Protein AF-A0A5C6RPV0-F1 (afdb_monomer)

Structure (mmCIF, N/CA/C/O backbone):
data_AF-A0A5C6RPV0-F1
#
_entry.id   AF-A0A5C6RPV0-F1
#
loop_
_atom_site.group_PDB
_atom_site.id
_atom_site.type_symbol
_atom_site.label_atom_id
_atom_site.label_alt_id
_atom_site.label_comp_id
_atom_site.label_asym_id
_atom_site.label_entity_id
_atom_site.label_seq_id
_atom_site.pdbx_PDB_ins_code
_atom_site.Cartn_x
_atom_site.Cartn_y
_atom_site.Cartn_z
_atom_site.occupancy
_atom_site.B_iso_or_equiv
_atom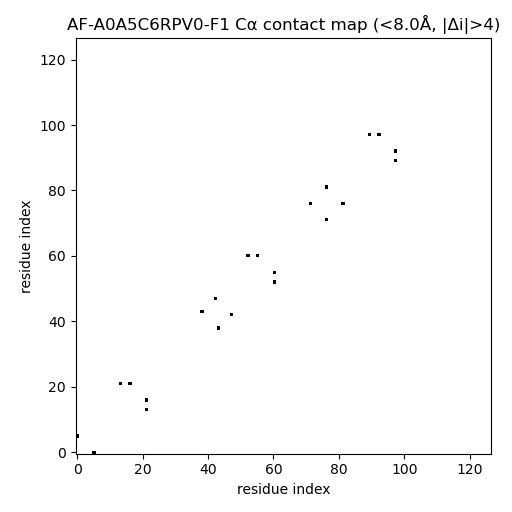_site.auth_seq_id
_atom_site.auth_comp_id
_atom_site.auth_asym_id
_atom_site.auth_atom_id
_atom_site.pdbx_PDB_model_num
ATOM 1 N N . MET A 1 1 ? 23.344 -27.042 -17.282 1.00 69.06 1 MET A N 1
ATOM 2 C CA . MET A 1 1 ? 22.672 -25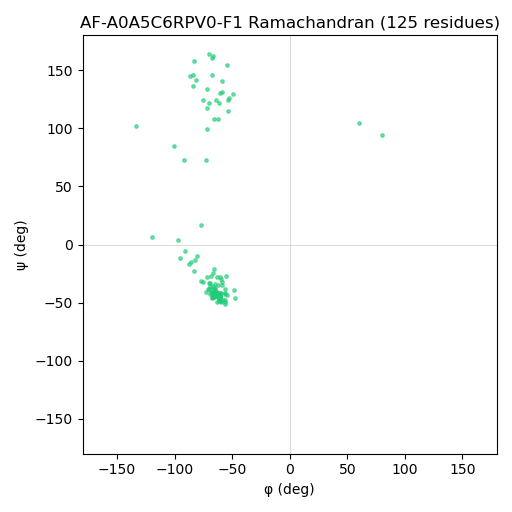.743 -17.468 1.00 69.06 1 MET A CA 1
ATOM 3 C C . MET A 1 1 ? 23.470 -24.619 -16.834 1.00 69.06 1 MET A C 1
ATOM 5 O O . MET A 1 1 ? 23.591 -24.582 -15.605 1.00 69.06 1 MET A O 1
ATOM 9 N N . SER A 1 2 ? 23.992 -23.725 -17.668 1.00 92.50 2 SER A N 1
ATOM 10 C CA . SER A 1 2 ? 24.645 -22.476 -17.273 1.00 92.50 2 SER A CA 1
ATOM 11 C C . SER A 1 2 ? 23.648 -21.501 -16.626 1.00 92.50 2 SER A C 1
ATOM 13 O O . SER A 1 2 ? 22.432 -21.649 -16.761 1.00 92.50 2 SER A O 1
ATOM 15 N N . ARG A 1 3 ? 24.147 -20.488 -15.904 1.00 91.00 3 ARG A N 1
ATOM 16 C CA . ARG A 1 3 ? 23.301 -19.429 -15.313 1.00 91.00 3 ARG A CA 1
ATOM 17 C C . ARG A 1 3 ? 22.448 -18.726 -16.375 1.00 91.00 3 ARG A C 1
ATOM 19 O O . ARG A 1 3 ? 21.295 -18.400 -16.121 1.00 91.00 3 ARG A O 1
ATOM 26 N N . LEU A 1 4 ? 23.030 -18.518 -17.553 1.00 80.88 4 LEU A N 1
ATOM 27 C CA . LEU A 1 4 ? 22.415 -17.795 -18.661 1.00 80.88 4 LEU A CA 1
ATOM 28 C C . LEU A 1 4 ? 21.308 -18.635 -19.319 1.00 80.88 4 LEU A C 1
ATOM 30 O O . LEU A 1 4 ? 20.213 -18.131 -19.532 1.00 80.88 4 LEU A O 1
ATOM 34 N N . GLU A 1 5 ? 21.536 -19.941 -19.494 1.00 83.31 5 GLU A N 1
ATOM 35 C CA . GLU A 1 5 ? 20.508 -20.891 -19.957 1.00 83.31 5 GLU A CA 1
ATOM 36 C C . GLU A 1 5 ? 19.304 -20.947 -19.008 1.00 83.31 5 GLU A C 1
ATOM 38 O O . GLU A 1 5 ? 18.162 -20.931 -19.454 1.00 83.31 5 GLU A O 1
ATOM 43 N N . ARG A 1 6 ? 19.533 -20.949 -17.688 1.00 83.50 6 ARG A N 1
ATOM 44 C CA . ARG A 1 6 ? 18.431 -20.921 -16.709 1.00 83.50 6 ARG A CA 1
ATOM 45 C C . ARG A 1 6 ? 17.630 -19.621 -16.775 1.00 83.50 6 ARG A C 1
ATOM 47 O O . ARG A 1 6 ? 16.417 -19.659 -16.609 1.00 83.50 6 ARG A O 1
ATOM 54 N N . SER A 1 7 ? 18.300 -18.493 -17.013 1.00 81.12 7 SER A N 1
ATOM 55 C CA . SER A 1 7 ? 17.641 -17.192 -17.152 1.00 81.12 7 SER A CA 1
ATOM 56 C C . SER A 1 7 ? 16.753 -17.134 -18.393 1.00 81.12 7 SER A C 1
ATOM 58 O O . SER A 1 7 ? 15.643 -16.623 -18.307 1.00 81.12 7 SER A O 1
ATOM 60 N N . HIS A 1 8 ? 17.217 -17.660 -19.530 1.00 84.06 8 HIS A N 1
ATOM 61 C CA . HIS A 1 8 ? 16.407 -17.719 -20.749 1.00 84.06 8 HIS A CA 1
ATOM 62 C C . HIS A 1 8 ? 15.201 -18.640 -20.580 1.00 84.06 8 HIS A C 1
ATOM 64 O O . HIS A 1 8 ? 14.086 -18.219 -20.854 1.00 84.06 8 HIS A O 1
ATOM 70 N N . ASN A 1 9 ? 15.393 -19.826 -19.998 1.00 92.12 9 ASN A N 1
ATOM 71 C CA . ASN A 1 9 ? 14.281 -20.740 -19.735 1.00 92.12 9 ASN A CA 1
ATOM 72 C C . ASN A 1 9 ? 13.209 -20.113 -18.828 1.00 92.12 9 ASN A C 1
ATOM 74 O O . ASN A 1 9 ? 12.023 -20.385 -18.996 1.00 92.12 9 ASN A O 1
ATOM 78 N N . LEU A 1 10 ? 13.613 -19.279 -17.864 1.00 90.50 10 LEU A N 1
ATOM 79 C CA . LEU A 1 10 ? 12.674 -18.557 -17.009 1.00 90.50 10 LEU A CA 1
ATOM 80 C C . LEU A 1 10 ? 11.907 -17.478 -17.788 1.00 90.50 10 LEU A C 1
ATOM 82 O O . LEU A 1 10 ? 10.698 -17.364 -17.612 1.00 90.50 10 LEU A O 1
ATOM 86 N N . LEU A 1 11 ? 12.583 -16.720 -18.657 1.00 88.19 11 LEU A N 1
ATOM 87 C CA . LEU A 1 11 ? 11.929 -15.737 -19.529 1.00 88.19 11 LEU A CA 1
ATOM 88 C C . LEU A 1 11 ? 10.916 -16.403 -20.465 1.00 88.19 11 LEU A C 1
ATOM 90 O O . LEU A 1 11 ? 9.789 -15.923 -20.573 1.00 88.19 11 LEU A O 1
ATOM 94 N N . ASP A 1 12 ? 11.287 -17.529 -21.072 1.00 95.00 12 ASP A N 1
ATOM 95 C CA . ASP A 1 12 ? 10.410 -18.289 -21.964 1.00 95.00 12 ASP A CA 1
ATOM 96 C C . ASP A 1 12 ? 9.183 -18.827 -21.215 1.00 95.00 12 ASP A C 1
ATOM 98 O O . ASP A 1 12 ? 8.059 -18.743 -21.710 1.00 95.00 12 ASP A O 1
ATOM 102 N N . ALA A 1 13 ? 9.373 -19.323 -19.988 1.00 93.12 13 ALA A N 1
ATOM 103 C CA . ALA A 1 13 ? 8.277 -19.794 -19.145 1.00 93.12 13 ALA A CA 1
ATOM 104 C C . ALA A 1 13 ? 7.320 -18.662 -18.738 1.00 93.12 13 ALA A C 1
ATOM 106 O O . ALA A 1 13 ? 6.108 -18.854 -18.761 1.00 93.12 13 ALA A O 1
ATOM 107 N N . ILE A 1 14 ? 7.845 -17.479 -18.401 1.00 91.06 14 ILE A N 1
ATOM 108 C CA . ILE A 1 14 ? 7.034 -16.296 -18.071 1.00 91.06 14 ILE A CA 1
ATOM 109 C C . ILE A 1 14 ? 6.238 -15.833 -19.295 1.00 91.06 14 ILE A C 1
ATOM 111 O O . ILE A 1 14 ? 5.049 -15.553 -19.177 1.00 91.06 14 ILE A O 1
ATOM 115 N N . ALA A 1 15 ? 6.873 -15.780 -20.469 1.00 91.44 15 ALA A N 1
ATOM 116 C CA . ALA A 1 15 ? 6.234 -15.349 -21.711 1.00 91.44 15 ALA A CA 1
ATOM 117 C C . ALA A 1 15 ? 5.140 -16.316 -22.201 1.00 91.44 15 ALA A C 1
ATOM 119 O O . ALA A 1 15 ? 4.238 -15.900 -22.925 1.00 91.44 15 ALA A O 1
ATOM 120 N N . ALA A 1 16 ? 5.215 -17.593 -21.816 1.00 95.69 16 ALA A N 1
ATOM 121 C CA . ALA A 1 16 ? 4.218 -18.608 -22.149 1.00 95.69 16 ALA A CA 1
ATOM 122 C C . ALA A 1 16 ? 2.984 -18.603 -21.224 1.00 95.69 16 ALA A C 1
ATOM 124 O O . ALA A 1 16 ? 1.986 -19.254 -21.538 1.00 95.69 16 ALA A O 1
ATOM 125 N N . CYS A 1 17 ? 3.042 -17.902 -20.089 1.00 93.19 17 CYS A N 1
ATOM 126 C CA . CYS A 1 17 ? 1.928 -17.780 -19.153 1.00 93.19 17 CYS A CA 1
ATOM 127 C C . CYS A 1 17 ? 0.945 -16.676 -19.570 1.00 93.19 17 CYS A C 1
ATOM 129 O O . CYS A 1 17 ? 1.311 -15.717 -20.251 1.00 93.19 17 CYS A O 1
ATOM 131 N N . ASP A 1 18 ? -0.300 -16.766 -19.087 1.00 96.56 18 ASP A N 1
ATOM 132 C CA . ASP A 1 18 ? -1.170 -15.590 -19.055 1.00 96.56 18 ASP A CA 1
ATOM 133 C C . ASP A 1 18 ? -0.508 -14.486 -18.218 1.00 96.56 18 ASP A C 1
ATOM 135 O O . ASP A 1 18 ? 0.108 -14.756 -17.183 1.00 96.56 18 ASP A O 1
ATOM 139 N N . TRP A 1 19 ? -0.640 -13.237 -18.667 1.00 80.81 19 TRP A N 1
ATOM 140 C CA . TRP A 1 19 ? 0.009 -12.095 -18.028 1.00 80.81 19 TRP A CA 1
ATOM 141 C C . TRP A 1 19 ? -0.355 -11.958 -16.542 1.00 80.81 19 TRP A C 1
ATOM 143 O O . TRP A 1 19 ? 0.527 -11.686 -15.725 1.00 80.81 19 TRP A O 1
ATOM 153 N N . TYR A 1 20 ? -1.624 -12.158 -16.170 1.00 80.81 20 TYR A N 1
ATOM 154 C CA . TYR A 1 20 ? -2.055 -12.017 -14.778 1.00 80.81 20 TYR A CA 1
ATOM 155 C C . TYR A 1 20 ? -1.503 -13.133 -13.891 1.00 80.81 20 TYR A C 1
ATOM 157 O O . TYR A 1 20 ? -1.102 -12.873 -12.753 1.00 80.81 20 TYR A O 1
ATOM 165 N N . ASP A 1 21 ? -1.442 -14.357 -14.413 1.00 86.56 21 ASP A N 1
ATOM 166 C CA . ASP A 1 21 ? -0.872 -15.499 -13.697 1.00 86.56 21 ASP A CA 1
ATOM 167 C C . ASP A 1 21 ? 0.645 -15.343 -13.530 1.00 86.56 21 ASP A C 1
ATOM 169 O O . ASP A 1 21 ? 1.184 -15.576 -12.443 1.00 86.56 21 ASP A O 1
ATOM 173 N N . ALA A 1 22 ? 1.328 -14.870 -14.576 1.00 87.19 22 ALA A N 1
ATOM 174 C CA . ALA A 1 22 ? 2.752 -14.567 -14.546 1.00 87.19 22 ALA A CA 1
ATOM 175 C C . ALA A 1 22 ? 3.074 -13.471 -13.518 1.00 87.19 22 ALA A C 1
ATOM 177 O O . ALA A 1 22 ? 3.968 -13.653 -12.690 1.00 87.19 22 ALA A O 1
ATOM 178 N N . GLU A 1 23 ? 2.326 -12.360 -13.533 1.00 83.75 23 GLU A N 1
ATOM 179 C CA . GLU A 1 23 ? 2.467 -11.256 -12.574 1.00 83.75 23 GLU A CA 1
ATOM 180 C C . GLU A 1 23 ? 2.316 -11.771 -11.136 1.00 83.75 23 GLU A C 1
ATOM 182 O O . GLU A 1 23 ? 3.194 -11.551 -10.301 1.00 83.75 23 GLU A O 1
ATOM 187 N N . MET A 1 24 ? 1.248 -12.523 -10.854 1.00 81.88 24 MET A N 1
ATOM 188 C CA . MET A 1 24 ? 0.965 -13.042 -9.515 1.00 81.88 24 MET A CA 1
ATOM 189 C C . MET A 1 24 ? 2.067 -13.978 -8.999 1.00 81.88 24 MET A C 1
ATOM 191 O O . MET A 1 24 ? 2.513 -13.834 -7.857 1.00 81.88 24 MET A O 1
ATOM 195 N N . VAL A 1 25 ? 2.510 -14.933 -9.822 1.00 83.25 25 VAL A N 1
ATOM 196 C CA . VAL A 1 25 ? 3.544 -15.906 -9.437 1.00 83.25 25 VAL A CA 1
ATOM 197 C C . VAL A 1 25 ? 4.892 -15.218 -9.234 1.00 83.25 25 VAL A C 1
ATOM 199 O O . VAL A 1 25 ? 5.556 -15.472 -8.229 1.00 83.25 25 VAL A O 1
ATOM 202 N N . MET A 1 26 ? 5.287 -14.313 -10.135 1.00 85.69 26 MET A N 1
ATOM 203 C CA . MET A 1 26 ? 6.544 -13.570 -10.002 1.00 85.69 26 MET A CA 1
ATOM 204 C C . MET A 1 26 ? 6.556 -12.688 -8.756 1.00 85.69 26 MET A C 1
ATOM 206 O O . MET A 1 26 ? 7.555 -12.678 -8.039 1.00 85.69 26 MET A O 1
ATOM 210 N N . SER A 1 27 ? 5.455 -11.990 -8.460 1.00 78.25 27 SER A N 1
ATOM 211 C CA . SER A 1 27 ? 5.339 -11.204 -7.231 1.00 78.25 27 SER A CA 1
ATOM 212 C C . SER A 1 27 ? 5.496 -12.082 -5.993 1.00 78.25 27 SER A C 1
ATOM 214 O O . SER A 1 27 ? 6.315 -11.764 -5.143 1.00 78.25 27 SER A O 1
ATOM 216 N N . ALA A 1 28 ? 4.800 -13.219 -5.907 1.00 75.00 28 ALA A N 1
ATOM 217 C CA . ALA A 1 28 ? 4.921 -14.119 -4.758 1.00 75.00 28 ALA A CA 1
ATOM 218 C C . ALA A 1 28 ? 6.354 -14.656 -4.566 1.00 75.00 28 ALA A C 1
ATOM 220 O O . ALA A 1 28 ? 6.848 -14.706 -3.442 1.00 75.00 28 ALA A O 1
ATOM 221 N N . VAL A 1 29 ? 7.033 -15.020 -5.660 1.00 80.12 29 VAL A N 1
ATOM 222 C CA . VAL A 1 29 ? 8.426 -15.499 -5.625 1.00 80.12 29 VAL A CA 1
ATOM 223 C C . VAL A 1 29 ? 9.390 -14.395 -5.190 1.00 80.12 29 VAL A C 1
ATOM 225 O O . VAL A 1 29 ? 10.307 -14.658 -4.415 1.00 80.12 29 VAL A O 1
ATOM 228 N N . LEU A 1 30 ? 9.201 -13.165 -5.674 1.00 76.25 30 LEU A N 1
ATOM 229 C CA . LEU A 1 30 ? 10.057 -12.030 -5.323 1.00 76.25 30 LEU A CA 1
ATOM 230 C C . LEU A 1 30 ? 9.844 -11.564 -3.882 1.00 76.25 30 LEU A C 1
ATOM 232 O O . LEU A 1 30 ? 10.823 -11.226 -3.227 1.00 76.25 30 LEU A O 1
ATOM 236 N N . GLU A 1 31 ? 8.605 -11.571 -3.390 1.00 71.25 31 GLU A N 1
ATOM 237 C CA . GLU A 1 31 ? 8.283 -11.290 -1.985 1.00 71.25 31 GLU A CA 1
ATOM 238 C C . GLU A 1 31 ? 8.983 -12.288 -1.053 1.00 71.25 31 GLU A C 1
ATOM 240 O O . GLU A 1 31 ? 9.693 -11.885 -0.134 1.00 71.25 31 GLU A O 1
ATOM 245 N N . GLU A 1 32 ? 8.871 -13.590 -1.335 1.00 72.12 32 GLU A N 1
ATOM 246 C CA . GLU A 1 32 ? 9.533 -14.634 -0.542 1.00 72.12 32 GLU A CA 1
ATOM 247 C C . GLU A 1 32 ? 11.064 -14.518 -0.613 1.00 72.12 32 GLU A C 1
ATOM 249 O O . GLU A 1 32 ? 11.747 -14.588 0.404 1.00 72.12 32 GLU A O 1
ATOM 254 N N . ALA A 1 33 ? 11.623 -14.264 -1.802 1.00 66.50 33 ALA A N 1
ATOM 255 C CA . ALA A 1 33 ? 13.066 -14.088 -1.979 1.00 66.50 33 ALA A CA 1
ATOM 256 C C . ALA A 1 33 ? 13.619 -12.835 -1.274 1.00 66.50 33 ALA A C 1
ATOM 258 O O . ALA A 1 33 ? 14.824 -12.751 -1.026 1.00 66.50 33 ALA A O 1
ATOM 259 N N . ARG A 1 34 ? 12.758 -11.857 -0.976 1.00 63.44 34 ARG A N 1
ATOM 260 C CA . ARG A 1 34 ? 13.108 -10.611 -0.284 1.00 63.44 34 ARG A CA 1
ATOM 261 C C . ARG A 1 34 ? 12.859 -10.658 1.219 1.00 63.44 34 ARG A C 1
ATOM 263 O O . ARG A 1 34 ? 13.366 -9.779 1.905 1.00 63.44 34 ARG A O 1
ATOM 270 N N . ALA A 1 35 ? 12.154 -11.669 1.729 1.00 63.56 35 ALA A N 1
ATOM 271 C CA . ALA A 1 35 ? 11.784 -11.772 3.141 1.00 63.56 35 ALA A CA 1
ATOM 272 C C . ALA A 1 35 ? 12.985 -11.708 4.111 1.00 63.56 35 ALA A C 1
ATOM 274 O O . ALA A 1 35 ? 12.826 -11.222 5.227 1.00 63.56 35 ALA A O 1
ATOM 275 N N . ASP A 1 36 ? 14.179 -12.117 3.661 1.00 55.09 36 ASP A N 1
ATOM 276 C CA . ASP A 1 36 ? 15.433 -12.085 4.433 1.00 55.09 36 ASP A CA 1
ATOM 277 C C . ASP A 1 36 ? 16.538 -11.215 3.788 1.00 55.09 36 ASP A C 1
ATOM 279 O O . ASP A 1 36 ? 17.687 -11.213 4.239 1.00 55.09 36 ASP A O 1
ATOM 283 N N . ALA A 1 37 ? 16.233 -10.489 2.705 1.00 54.28 37 ALA A N 1
ATOM 284 C CA . ALA A 1 37 ? 17.208 -9.636 2.028 1.00 54.28 37 ALA A CA 1
ATOM 285 C C . ALA A 1 37 ? 17.286 -8.260 2.718 1.00 54.28 37 ALA A C 1
ATOM 287 O O . ALA A 1 37 ? 16.244 -7.677 3.019 1.00 54.28 37 ALA A O 1
ATOM 288 N N . PRO A 1 38 ? 18.484 -7.686 2.944 1.00 53.53 38 PRO A N 1
ATOM 289 C CA . PRO A 1 38 ? 18.578 -6.298 3.382 1.00 53.53 38 PRO A CA 1
ATOM 290 C C . PRO A 1 38 ? 17.910 -5.394 2.338 1.00 53.53 38 PRO A C 1
ATOM 292 O O . PRO A 1 38 ? 18.174 -5.538 1.140 1.00 53.53 38 PRO A O 1
ATOM 295 N N . LEU A 1 39 ? 17.037 -4.487 2.794 1.00 51.56 39 LEU A N 1
ATOM 296 C CA . LEU A 1 39 ? 16.341 -3.532 1.930 1.00 51.56 39 LEU A CA 1
ATOM 297 C C . LEU A 1 39 ? 17.340 -2.816 1.006 1.00 51.56 39 LEU A C 1
ATOM 299 O O . LEU A 1 39 ? 18.374 -2.306 1.444 1.00 51.56 39 LEU A O 1
ATOM 303 N N . VAL A 1 40 ? 17.036 -2.809 -0.293 1.00 51.56 40 VAL A N 1
ATOM 304 C CA . VAL A 1 40 ? 17.844 -2.129 -1.312 1.00 51.56 40 VAL A CA 1
ATOM 305 C C . VAL A 1 40 ? 17.650 -0.613 -1.134 1.00 51.56 40 VAL A C 1
ATOM 307 O O . VAL A 1 40 ? 16.510 -0.178 -1.027 1.00 51.56 40 VAL A O 1
ATOM 310 N N . PRO A 1 41 ? 18.712 0.216 -1.137 1.00 47.66 41 PRO 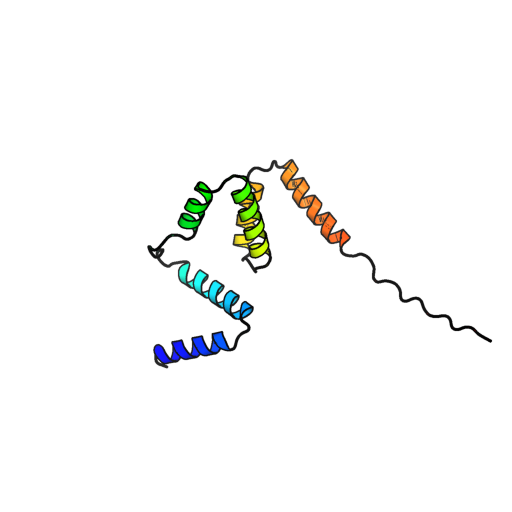A N 1
ATOM 311 C CA . PRO A 1 41 ? 18.664 1.616 -0.690 1.00 47.66 41 PRO A CA 1
ATOM 312 C C . PRO A 1 41 ? 18.026 2.604 -1.687 1.00 47.66 41 PRO A C 1
ATOM 314 O O . PRO A 1 41 ? 18.220 3.812 -1.570 1.00 47.66 41 PRO A O 1
ATOM 317 N N . PHE A 1 42 ? 17.274 2.115 -2.673 1.00 48.41 42 PHE A N 1
ATOM 318 C CA . PHE A 1 42 ? 16.453 2.955 -3.542 1.00 48.41 42 PHE A CA 1
ATOM 319 C C . PHE A 1 42 ? 15.011 2.886 -3.059 1.00 48.41 42 PHE A C 1
ATOM 321 O O . PHE A 1 42 ? 14.260 2.070 -3.578 1.00 48.41 42 PHE A O 1
ATOM 328 N N . GLY A 1 43 ? 14.700 3.730 -2.069 1.00 54.28 43 GLY A N 1
ATOM 329 C CA . GLY A 1 43 ? 13.352 4.053 -1.600 1.00 54.28 43 GLY A CA 1
ATOM 330 C C . GLY A 1 43 ? 12.582 2.844 -1.090 1.00 54.28 43 GLY A C 1
ATOM 331 O O . GLY A 1 43 ? 12.095 2.035 -1.877 1.00 54.28 43 GLY A O 1
ATOM 332 N N . ASP A 1 44 ? 12.448 2.726 0.230 1.00 72.75 44 ASP A N 1
ATOM 333 C CA . ASP A 1 44 ? 11.407 1.861 0.773 1.00 72.75 44 ASP A CA 1
ATOM 334 C C . ASP A 1 44 ? 10.080 2.298 0.124 1.00 72.75 44 ASP A C 1
ATOM 336 O O . ASP A 1 44 ? 9.772 3.492 0.092 1.00 72.75 44 ASP A O 1
ATOM 340 N N . ILE A 1 45 ? 9.336 1.377 -0.495 1.00 74.12 45 ILE A N 1
ATOM 341 C CA . ILE A 1 45 ? 8.103 1.731 -1.230 1.00 74.12 45 ILE A CA 1
ATOM 342 C C . ILE A 1 45 ? 7.111 2.388 -0.262 1.00 74.12 45 ILE A C 1
ATOM 344 O O . ILE A 1 45 ? 6.315 3.251 -0.639 1.00 74.12 45 ILE A O 1
ATOM 348 N N . GLU A 1 46 ? 7.206 1.995 0.998 1.00 79.44 46 GLU A N 1
ATOM 349 C CA . GLU A 1 46 ? 6.552 2.556 2.155 1.00 79.44 46 GLU A CA 1
ATOM 350 C C . GLU A 1 46 ? 6.980 4.007 2.431 1.00 79.44 46 GLU A C 1
ATOM 352 O O . GLU A 1 46 ? 6.104 4.839 2.660 1.00 79.44 46 GLU A O 1
ATOM 357 N N . ASP A 1 47 ? 8.272 4.342 2.342 1.00 78.81 47 ASP A N 1
ATOM 358 C CA . ASP A 1 47 ? 8.777 5.714 2.526 1.00 78.81 47 ASP A CA 1
ATOM 359 C C . ASP A 1 47 ? 8.306 6.642 1.397 1.00 78.81 47 ASP A C 1
ATOM 361 O O . ASP A 1 47 ? 7.874 7.771 1.648 1.00 78.81 47 ASP A O 1
ATOM 365 N N . ASP A 1 48 ? 8.330 6.163 0.150 1.00 81.38 48 ASP A N 1
ATOM 366 C CA . ASP A 1 48 ? 7.794 6.911 -0.991 1.00 81.38 48 ASP A CA 1
ATOM 367 C C . ASP A 1 48 ? 6.279 7.119 -0.837 1.00 81.38 48 ASP A C 1
ATOM 369 O O . ASP A 1 48 ? 5.763 8.216 -1.070 1.00 81.38 48 ASP A O 1
ATOM 373 N N . ALA A 1 49 ? 5.547 6.083 -0.416 1.00 85.94 49 ALA A N 1
ATOM 374 C CA . ALA A 1 49 ? 4.112 6.179 -0.170 1.00 85.94 49 ALA A CA 1
ATOM 375 C C . ALA A 1 49 ? 3.786 7.173 0.955 1.00 85.94 49 ALA A C 1
ATOM 377 O O . ALA A 1 49 ? 2.852 7.964 0.802 1.00 85.94 49 ALA A O 1
ATOM 378 N N . GLU A 1 50 ? 4.562 7.171 2.040 1.00 86.06 50 GLU A N 1
ATOM 379 C CA . GLU A 1 50 ? 4.422 8.112 3.154 1.00 86.06 50 GLU A CA 1
ATOM 380 C C . GLU A 1 50 ? 4.706 9.551 2.702 1.00 86.06 50 GLU A C 1
ATOM 382 O O . GLU A 1 50 ? 3.931 10.461 3.002 1.00 86.06 50 GLU A O 1
ATOM 387 N N . PHE A 1 51 ? 5.756 9.763 1.902 1.00 84.75 51 PHE A N 1
ATOM 388 C CA . PHE A 1 51 ? 6.077 11.075 1.338 1.00 84.75 51 PHE A CA 1
ATOM 389 C C . PHE A 1 51 ? 4.917 11.642 0.506 1.00 84.75 51 PHE A C 1
ATOM 391 O O . PHE A 1 51 ? 4.510 12.794 0.690 1.00 84.75 51 PHE A O 1
ATOM 398 N N . TRP A 1 52 ? 4.339 10.832 -0.386 1.00 87.88 52 TRP A N 1
ATOM 399 C CA . TRP A 1 52 ? 3.194 11.261 -1.193 1.00 87.88 52 TRP A CA 1
ATOM 400 C C . TRP A 1 52 ? 1.919 11.433 -0.363 1.00 87.88 52 TRP A C 1
ATOM 402 O O . TRP A 1 52 ? 1.128 12.333 -0.651 1.00 87.88 52 TRP A O 1
ATOM 412 N N . ALA A 1 53 ? 1.722 10.622 0.678 1.00 90.94 53 ALA A N 1
ATOM 413 C CA . ALA A 1 53 ? 0.600 10.762 1.599 1.00 90.94 53 ALA A CA 1
ATOM 414 C C . ALA A 1 53 ? 0.677 12.071 2.401 1.00 90.94 53 ALA A C 1
ATOM 416 O O . ALA A 1 53 ? -0.326 12.773 2.519 1.00 90.94 53 ALA A O 1
ATOM 417 N N . ALA A 1 54 ? 1.865 12.448 2.880 1.00 89.50 54 ALA A N 1
ATOM 418 C CA . ALA A 1 54 ? 2.086 13.691 3.618 1.00 89.50 54 ALA A CA 1
ATOM 419 C C . ALA A 1 54 ? 1.804 14.950 2.777 1.00 89.50 54 ALA A C 1
ATOM 421 O O . ALA A 1 54 ? 1.437 15.995 3.314 1.00 89.50 54 ALA A O 1
ATOM 422 N N . MET A 1 55 ? 1.967 14.852 1.456 1.00 89.88 55 MET A N 1
ATOM 423 C CA . MET A 1 55 ? 1.690 15.931 0.503 1.00 89.88 55 MET A CA 1
ATOM 424 C C . MET A 1 55 ? 0.222 15.985 0.049 1.00 89.88 55 MET A C 1
ATOM 426 O O . MET A 1 55 ? -0.191 16.975 -0.557 1.00 89.88 55 MET A O 1
ATOM 430 N N . ALA A 1 56 ? -0.558 14.932 0.295 1.00 88.06 56 ALA A N 1
ATOM 431 C CA . ALA A 1 56 ? -1.922 14.806 -0.196 1.00 88.06 56 ALA A CA 1
ATOM 432 C C . ALA A 1 56 ? -2.935 15.519 0.712 1.00 88.06 56 ALA A C 1
ATOM 434 O O . ALA A 1 56 ? -2.830 15.542 1.940 1.00 88.06 56 ALA A O 1
ATOM 435 N N . THR A 1 57 ? -3.982 16.070 0.103 1.00 86.69 57 THR A N 1
ATOM 436 C CA . THR A 1 57 ? -5.144 16.576 0.839 1.00 86.69 57 THR A CA 1
ATOM 437 C C . THR A 1 57 ? -5.961 15.430 1.442 1.00 86.69 57 THR A C 1
ATOM 439 O O . THR A 1 57 ? -5.872 14.276 1.020 1.00 86.69 57 THR A O 1
ATOM 442 N N . TYR A 1 58 ? -6.836 15.745 2.403 1.00 85.19 58 TYR A N 1
ATOM 443 C CA . TYR A 1 58 ? -7.731 14.755 3.014 1.00 85.19 58 TYR A CA 1
ATOM 444 C C . TYR A 1 58 ? -8.575 13.980 1.981 1.00 85.19 58 TYR A C 1
ATOM 446 O O . TYR A 1 58 ? -8.698 12.756 2.064 1.00 85.19 58 TYR A O 1
ATOM 454 N N . GLU A 1 59 ? -9.137 14.669 0.981 1.00 85.44 59 GLU A N 1
ATOM 455 C CA . GLU A 1 59 ? -9.952 14.017 -0.053 1.00 85.44 59 GLU A CA 1
ATOM 456 C C . GLU A 1 59 ? -9.115 13.127 -0.979 1.00 85.44 59 GLU A C 1
ATOM 458 O O . GLU A 1 59 ? -9.572 12.049 -1.367 1.00 85.44 59 GLU A O 1
ATOM 463 N N . GLU A 1 60 ? -7.880 13.529 -1.293 1.00 80.69 60 GLU A N 1
ATOM 464 C CA . GLU A 1 60 ? -6.942 12.712 -2.069 1.00 80.69 60 GLU A CA 1
ATOM 465 C C . GLU A 1 60 ? -6.530 11.460 -1.296 1.00 80.69 60 GLU A C 1
ATOM 467 O O . GLU A 1 60 ? -6.622 10.363 -1.844 1.00 80.69 60 GLU A O 1
ATOM 472 N N . LEU A 1 61 ? -6.194 11.583 -0.007 1.00 88.44 61 LEU A N 1
ATOM 473 C CA . LEU A 1 61 ? -5.898 10.438 0.861 1.00 88.44 61 LEU A CA 1
ATOM 474 C C . LEU A 1 61 ? -7.062 9.444 0.895 1.00 88.44 61 LEU A C 1
ATOM 476 O O . LEU A 1 61 ? -6.868 8.244 0.679 1.00 88.44 61 LEU A O 1
ATOM 480 N N . ARG A 1 62 ? -8.293 9.936 1.085 1.00 87.38 62 ARG A N 1
ATOM 481 C CA . ARG A 1 62 ? -9.500 9.098 1.075 1.00 87.38 62 ARG A CA 1
ATOM 482 C C . ARG A 1 62 ? -9.700 8.403 -0.275 1.00 87.38 62 ARG A C 1
ATOM 484 O O . ARG A 1 62 ? -10.018 7.209 -0.317 1.00 87.38 62 ARG A O 1
ATOM 491 N N . ALA A 1 63 ? -9.514 9.122 -1.381 1.00 88.19 63 ALA A N 1
ATOM 492 C CA . ALA A 1 63 ? -9.663 8.582 -2.729 1.00 88.19 63 ALA A CA 1
ATOM 493 C C . ALA A 1 63 ? -8.590 7.530 -3.059 1.00 88.19 63 ALA A C 1
ATOM 495 O O . ALA A 1 63 ? -8.927 6.452 -3.563 1.00 88.19 63 ALA A O 1
ATOM 496 N N . TYR A 1 64 ? -7.324 7.805 -2.734 1.00 90.31 64 TYR A N 1
ATOM 497 C CA . TYR A 1 64 ? -6.201 6.883 -2.911 1.00 90.31 64 TYR A CA 1
ATOM 498 C C . TYR A 1 64 ? -6.405 5.616 -2.096 1.00 90.31 64 TYR A C 1
ATOM 500 O O . TYR A 1 64 ? -6.32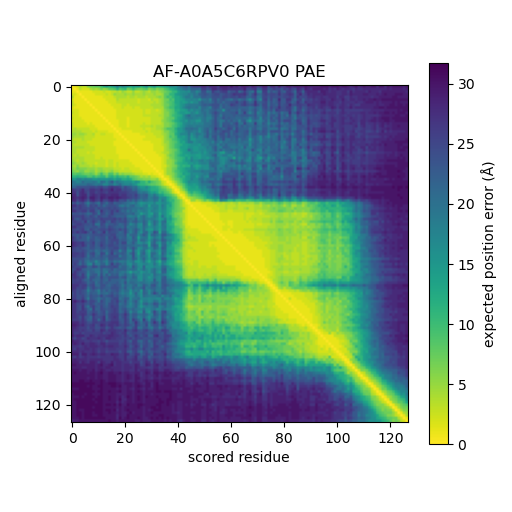9 4.517 -2.649 1.00 90.31 64 TYR A O 1
ATOM 508 N N . PHE A 1 65 ? -6.783 5.755 -0.827 1.00 87.06 65 PHE A N 1
ATOM 509 C CA . PHE A 1 65 ? -7.061 4.623 0.044 1.00 87.06 65 PHE A CA 1
ATOM 510 C C . PHE A 1 65 ? -8.139 3.697 -0.546 1.00 87.06 65 PHE A C 1
ATOM 512 O O . PHE A 1 65 ? -7.931 2.487 -0.677 1.00 87.06 65 PHE A O 1
ATOM 519 N N . LEU A 1 66 ? -9.275 4.252 -0.988 1.00 86.25 66 LEU A N 1
ATOM 520 C CA . LEU A 1 66 ? -10.360 3.471 -1.595 1.00 86.25 66 LEU A CA 1
ATOM 521 C C . LEU A 1 66 ? -9.952 2.819 -2.924 1.00 86.25 66 LEU A C 1
ATOM 523 O O . LEU A 1 66 ? -10.332 1.674 -3.193 1.00 86.25 66 LEU A O 1
ATOM 527 N N . ALA A 1 67 ? -9.209 3.529 -3.774 1.00 86.06 67 ALA A N 1
ATOM 528 C CA . ALA A 1 67 ? -8.764 3.015 -5.066 1.00 86.06 67 ALA A CA 1
ATOM 529 C C . ALA A 1 67 ? -7.742 1.877 -4.906 1.00 86.06 67 ALA A C 1
ATOM 531 O O . ALA A 1 67 ? -7.893 0.821 -5.533 1.00 86.06 67 ALA A O 1
ATOM 532 N N . CYS A 1 68 ? -6.745 2.064 -4.037 1.00 84.38 68 CYS A N 1
ATOM 533 C CA . CYS A 1 68 ? -5.740 1.059 -3.703 1.00 84.38 68 CYS A CA 1
ATOM 534 C C . CYS A 1 68 ? -6.388 -0.153 -3.035 1.00 84.38 68 CYS A C 1
ATOM 536 O O . CYS A 1 68 ? -6.214 -1.270 -3.519 1.00 84.38 68 CYS A O 1
ATOM 538 N N . GLY A 1 69 ? -7.236 0.058 -2.022 1.00 80.50 69 GLY A N 1
ATOM 539 C CA . GLY A 1 69 ? -7.966 -1.007 -1.333 1.00 80.50 69 GLY A CA 1
ATOM 540 C C . GLY A 1 69 ? -8.821 -1.863 -2.274 1.00 80.50 69 GLY A C 1
ATOM 541 O O . GLY A 1 69 ? -8.784 -3.088 -2.193 1.00 80.50 69 GLY A O 1
ATOM 542 N N . LYS A 1 70 ? -9.534 -1.256 -3.238 1.00 82.06 70 LYS A N 1
ATOM 543 C CA . LYS A 1 70 ? -10.320 -1.996 -4.251 1.00 82.06 70 LYS A CA 1
ATOM 544 C C . LYS A 1 70 ? -9.451 -2.839 -5.184 1.00 82.06 70 LYS A C 1
ATOM 546 O O . LYS A 1 70 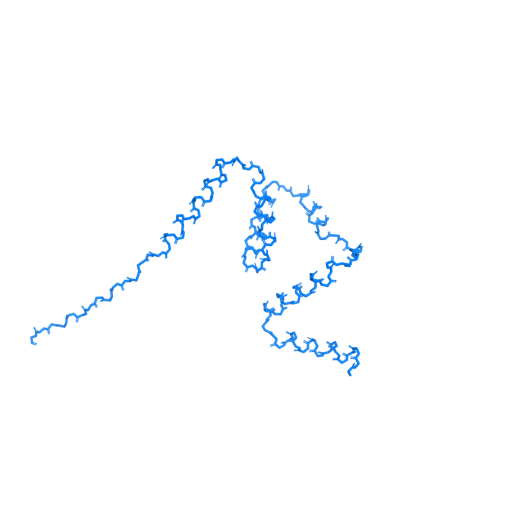? -9.842 -3.954 -5.529 1.00 82.06 70 LYS A O 1
ATOM 551 N N . ARG A 1 71 ? -8.305 -2.316 -5.630 1.00 75.69 71 ARG A N 1
ATOM 552 C CA . ARG A 1 71 ? -7.366 -3.061 -6.490 1.00 75.69 71 ARG A CA 1
ATOM 553 C C . ARG A 1 71 ? -6.724 -4.209 -5.729 1.00 75.69 71 ARG A C 1
ATOM 555 O O . ARG A 1 71 ? -6.695 -5.328 -6.229 1.00 75.69 71 ARG A O 1
ATOM 562 N N . LEU A 1 72 ? -6.293 -3.932 -4.506 1.00 73.25 72 LEU A N 1
ATOM 563 C CA . LEU A 1 72 ? -5.734 -4.904 -3.587 1.00 73.25 72 LEU A CA 1
ATOM 564 C C . LEU A 1 72 ? -6.749 -6.005 -3.270 1.00 73.25 72 LEU A C 1
ATOM 566 O O . LEU A 1 72 ? -6.412 -7.164 -3.418 1.00 73.25 72 LEU A O 1
ATOM 570 N N . ALA A 1 73 ? -8.011 -5.693 -2.970 1.00 69.56 73 ALA A N 1
ATOM 571 C CA . ALA A 1 73 ? -9.042 -6.708 -2.725 1.00 69.56 73 ALA A CA 1
ATOM 572 C C . ALA A 1 73 ? -9.306 -7.638 -3.927 1.00 69.56 73 ALA A C 1
ATOM 574 O O . ALA A 1 73 ? -9.723 -8.780 -3.738 1.00 69.56 73 ALA A O 1
ATOM 575 N N . ARG A 1 74 ? -9.082 -7.154 -5.158 1.00 70.69 74 ARG A N 1
ATOM 576 C CA . ARG A 1 74 ? -9.207 -7.943 -6.398 1.00 70.69 74 ARG A CA 1
ATOM 577 C C . ARG A 1 74 ? -7.957 -8.759 -6.718 1.00 70.69 74 ARG A C 1
ATOM 579 O O . ARG A 1 74 ? -8.055 -9.738 -7.449 1.00 70.69 74 ARG A O 1
ATOM 586 N N . ARG A 1 75 ? -6.798 -8.360 -6.197 1.00 64.69 75 ARG A N 1
ATOM 587 C CA . ARG A 1 75 ? -5.557 -9.134 -6.262 1.00 64.69 75 ARG A CA 1
ATOM 588 C C . ARG A 1 75 ? -5.541 -10.101 -5.073 1.00 64.69 75 ARG A C 1
ATOM 590 O O . ARG A 1 75 ? -6.079 -9.801 -4.011 1.00 64.69 75 ARG A O 1
ATOM 597 N N . GLN A 1 76 ? -4.992 -11.302 -5.224 1.00 59.53 76 GLN A N 1
ATOM 598 C CA . GLN A 1 76 ? -4.965 -12.283 -4.131 1.00 59.53 76 GLN A CA 1
ATOM 599 C C . GLN A 1 76 ? -3.950 -11.874 -3.054 1.00 59.53 76 GLN A C 1
ATOM 601 O O . GLN A 1 76 ? -2.891 -12.478 -2.922 1.00 59.53 76 GLN A O 1
ATOM 606 N N . ILE A 1 77 ? -4.261 -10.848 -2.256 1.00 69.31 77 ILE A N 1
ATOM 607 C CA . ILE A 1 77 ? -3.454 -10.519 -1.080 1.00 69.31 77 ILE A CA 1
ATOM 608 C C . ILE A 1 77 ? -3.480 -11.735 -0.154 1.00 69.31 77 ILE A C 1
ATOM 610 O O . ILE A 1 77 ? -4.554 -12.262 0.178 1.00 69.31 77 ILE A O 1
ATOM 614 N N . GLY A 1 78 ? -2.301 -12.163 0.290 1.00 64.88 78 GLY A N 1
ATOM 615 C CA . GLY A 1 78 ? -2.169 -13.212 1.290 1.00 64.88 78 GLY A CA 1
ATOM 616 C C . GLY A 1 78 ? -2.971 -12.893 2.559 1.00 64.88 78 GLY A C 1
ATOM 617 O O . GLY A 1 78 ? -3.225 -11.735 2.901 1.00 64.88 78 GLY A O 1
ATOM 618 N N . ARG A 1 79 ? -3.367 -13.935 3.299 1.00 71.62 79 ARG A N 1
ATOM 619 C CA . ARG A 1 79 ? -4.193 -13.824 4.519 1.00 71.62 79 ARG A CA 1
ATOM 620 C C . ARG A 1 79 ? -3.684 -12.760 5.505 1.00 71.62 79 ARG A C 1
ATOM 622 O O . ARG A 1 79 ? -4.490 -12.036 6.078 1.00 71.62 79 ARG A O 1
ATOM 629 N N . ARG A 1 80 ? -2.361 -12.642 5.678 1.00 69.00 80 ARG A N 1
ATOM 630 C CA . ARG A 1 80 ? -1.731 -11.645 6.564 1.00 69.00 80 ARG A CA 1
ATOM 631 C C . ARG A 1 80 ? -1.952 -10.205 6.092 1.00 69.00 80 ARG A C 1
ATOM 633 O O . ARG A 1 80 ? -2.318 -9.368 6.908 1.00 69.00 80 ARG A O 1
ATOM 640 N N . GLY A 1 81 ? -1.813 -9.927 4.795 1.00 69.50 81 GLY A N 1
ATOM 641 C CA . GLY A 1 81 ? -2.057 -8.588 4.248 1.00 69.50 81 GLY A CA 1
ATOM 642 C C . GLY A 1 81 ? -3.526 -8.172 4.364 1.00 69.50 81 GLY A C 1
ATOM 643 O O . GLY A 1 81 ? -3.818 -7.042 4.743 1.00 69.50 81 GLY A O 1
AT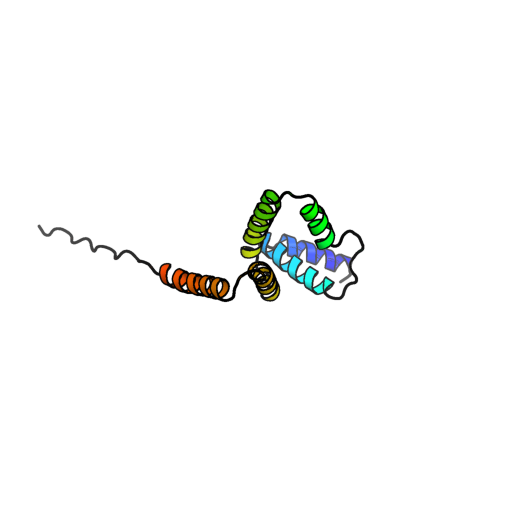OM 644 N N . LYS A 1 82 ? -4.460 -9.114 4.169 1.00 73.88 82 LYS A N 1
ATOM 645 C CA . LYS A 1 82 ? -5.896 -8.882 4.416 1.00 73.88 82 LYS A CA 1
ATOM 646 C C . LYS A 1 82 ? -6.177 -8.516 5.879 1.00 73.88 82 LYS A C 1
ATOM 648 O O . LYS A 1 82 ? -6.917 -7.571 6.133 1.00 73.88 82 LYS A O 1
ATOM 653 N N . ILE A 1 83 ? -5.566 -9.230 6.831 1.00 75.25 83 ILE A N 1
ATOM 654 C CA . ILE A 1 83 ? -5.702 -8.937 8.269 1.00 75.25 83 ILE A CA 1
ATOM 655 C C . ILE A 1 83 ? -5.121 -7.560 8.604 1.00 75.25 83 ILE A C 1
ATOM 657 O O . ILE A 1 83 ? -5.770 -6.801 9.313 1.00 75.25 83 ILE A O 1
ATOM 661 N N . ARG A 1 84 ? -3.944 -7.213 8.074 1.00 74.94 84 ARG A N 1
ATOM 662 C CA . ARG A 1 84 ? -3.285 -5.931 8.363 1.00 74.94 84 ARG A CA 1
ATOM 663 C C . ARG A 1 84 ? -4.080 -4.733 7.835 1.00 74.94 84 ARG A C 1
ATOM 665 O O . ARG A 1 84 ? -4.257 -3.760 8.559 1.00 74.94 84 ARG A O 1
ATOM 672 N N . LEU A 1 85 ? -4.637 -4.831 6.625 1.00 76.44 85 LEU A N 1
ATOM 673 C CA . LEU A 1 85 ? -5.535 -3.805 6.077 1.00 76.44 85 LEU A CA 1
ATOM 674 C C . LEU A 1 85 ? -6.828 -3.676 6.891 1.00 76.44 85 LEU A C 1
ATOM 676 O O . LEU A 1 85 ? -7.286 -2.566 7.146 1.00 76.44 85 LEU A O 1
ATOM 680 N N . ALA A 1 86 ? -7.398 -4.802 7.329 1.00 78.75 86 ALA A N 1
ATOM 681 C CA . ALA A 1 86 ? -8.564 -4.784 8.204 1.00 78.75 86 ALA A CA 1
ATOM 682 C C . ALA A 1 86 ? -8.238 -4.145 9.562 1.00 78.75 86 ALA A C 1
ATOM 684 O O . ALA A 1 86 ? -9.005 -3.325 10.041 1.00 78.75 86 ALA A O 1
ATOM 685 N N . GLN A 1 87 ? -7.092 -4.459 10.170 1.00 79.38 87 GLN A N 1
ATOM 686 C CA . GLN A 1 87 ? -6.661 -3.839 11.426 1.00 79.38 87 GLN A CA 1
ATOM 687 C C . GLN A 1 87 ? -6.497 -2.326 11.295 1.00 79.38 87 GLN A C 1
ATOM 689 O O . GLN A 1 87 ? -6.965 -1.609 12.171 1.00 79.38 87 GLN A O 1
ATOM 694 N N . LEU A 1 88 ? -5.900 -1.851 10.197 1.00 77.94 88 LEU A N 1
ATOM 695 C CA . LEU A 1 88 ? -5.744 -0.422 9.928 1.00 77.94 88 LEU A CA 1
ATOM 696 C C . LEU A 1 88 ? -7.104 0.286 9.821 1.00 77.94 88 LEU A C 1
ATOM 698 O O . LEU A 1 88 ? -7.317 1.310 10.455 1.00 77.94 88 LEU A O 1
ATOM 702 N N . LEU A 1 89 ? -8.048 -0.299 9.080 1.00 78.12 89 LEU A N 1
ATOM 703 C CA . LEU A 1 89 ? -9.411 0.227 8.948 1.00 78.12 89 LEU A CA 1
ATOM 704 C C . LEU A 1 89 ? -10.198 0.218 10.255 1.00 78.12 89 LEU A C 1
ATOM 706 O O . LEU A 1 89 ? -11.051 1.071 10.478 1.00 78.12 89 LEU A O 1
ATOM 710 N N . LEU A 1 90 ? -9.951 -0.790 11.085 1.00 80.31 90 LEU A N 1
ATOM 711 C CA . LEU A 1 90 ? -10.683 -0.981 12.320 1.00 80.31 90 LEU A CA 1
ATOM 712 C C . LEU A 1 90 ? -10.070 -0.214 13.485 1.00 80.31 90 LEU A C 1
ATOM 714 O O . LEU A 1 90 ? -10.760 -0.073 14.480 1.00 80.31 90 LEU A O 1
ATOM 718 N N . ALA A 1 91 ? -8.821 0.252 13.402 1.00 80.31 91 ALA A N 1
ATOM 719 C CA . ALA A 1 91 ? -8.056 0.783 14.532 1.00 80.31 91 ALA A CA 1
ATOM 720 C C . ALA A 1 91 ? -8.848 1.791 15.381 1.00 80.31 91 ALA A C 1
ATOM 722 O O . ALA A 1 91 ? -8.932 1.595 16.592 1.00 80.31 91 ALA A O 1
ATOM 723 N N . ASP A 1 92 ? -9.538 2.732 14.733 1.00 76.69 92 ASP A N 1
ATOM 724 C CA . ASP A 1 92 ? -10.273 3.819 15.394 1.00 76.69 92 ASP A CA 1
ATOM 725 C C . ASP A 1 92 ? -11.778 3.561 15.579 1.00 76.69 92 ASP A C 1
ATOM 727 O O . ASP A 1 92 ? -12.505 4.425 16.066 1.00 76.69 92 ASP A O 1
ATOM 731 N N . LEU A 1 93 ? -12.275 2.376 15.211 1.00 80.75 93 LEU A N 1
ATOM 732 C CA . LEU A 1 93 ? -13.681 2.023 15.411 1.00 80.75 93 LEU A CA 1
ATOM 733 C C . LEU A 1 93 ? -13.934 1.546 16.845 1.00 80.75 93 LEU A C 1
ATOM 735 O O . LEU A 1 93 ? -13.131 0.806 17.429 1.00 80.75 93 LEU A O 1
ATOM 739 N N . THR A 1 94 ? -15.084 1.922 17.403 1.00 80.94 94 THR A N 1
ATOM 740 C CA . THR A 1 94 ? -15.532 1.397 18.697 1.00 80.94 94 THR A CA 1
ATOM 741 C C . THR A 1 94 ? -15.876 -0.088 18.583 1.00 80.94 94 THR A C 1
ATOM 743 O O . THR A 1 94 ? -16.127 -0.601 17.490 1.00 80.94 94 THR A O 1
ATOM 746 N N . ASP A 1 95 ? -15.910 -0.809 19.704 1.00 79.56 95 ASP A N 1
ATOM 747 C CA . ASP A 1 95 ? -16.323 -2.218 19.695 1.00 79.56 95 ASP A CA 1
ATOM 748 C C . ASP A 1 95 ? -17.748 -2.402 19.144 1.00 79.56 95 ASP A C 1
ATOM 750 O O . ASP A 1 95 ? -18.023 -3.396 18.469 1.00 79.56 95 ASP A O 1
ATOM 754 N N . GLU A 1 96 ? -18.629 -1.422 19.358 1.00 79.62 96 GLU A N 1
ATOM 755 C CA . GLU A 1 96 ? -19.990 -1.391 18.815 1.00 79.62 96 GLU A CA 1
ATOM 756 C C . GLU A 1 96 ? -19.991 -1.257 17.281 1.00 79.62 96 GLU A C 1
ATOM 758 O O . GLU A 1 96 ? -20.654 -2.031 16.578 1.00 79.62 96 GLU A O 1
ATOM 763 N N . ASP A 1 97 ? -19.169 -0.358 16.734 1.00 79.56 97 ASP A N 1
ATOM 764 C CA . ASP A 1 97 ? -19.036 -0.186 15.284 1.00 79.56 97 ASP A CA 1
ATOM 765 C C . ASP A 1 97 ? -18.384 -1.408 14.617 1.00 79.56 97 ASP A C 1
ATOM 767 O O . ASP A 1 97 ? -18.815 -1.856 13.546 1.00 79.56 97 ASP A O 1
ATOM 771 N N . ARG A 1 98 ? -17.380 -2.015 15.272 1.00 78.69 98 ARG A N 1
ATOM 772 C CA . ARG A 1 98 ? -16.744 -3.263 14.808 1.00 78.69 98 ARG A CA 1
ATOM 773 C C . ARG A 1 98 ? -17.760 -4.402 14.731 1.00 78.69 98 ARG A C 1
ATOM 775 O O . ARG A 1 98 ? -17.789 -5.132 13.736 1.00 78.69 98 ARG A O 1
ATOM 782 N N . GLN A 1 99 ? -18.604 -4.554 15.753 1.00 78.12 99 GLN A N 1
ATOM 783 C CA . GLN A 1 99 ? -19.650 -5.582 15.793 1.00 78.12 99 GLN A CA 1
ATOM 784 C C . GLN A 1 99 ? -20.715 -5.354 14.716 1.00 78.12 99 GLN A C 1
ATOM 786 O O . GLN A 1 99 ? -21.091 -6.302 14.018 1.00 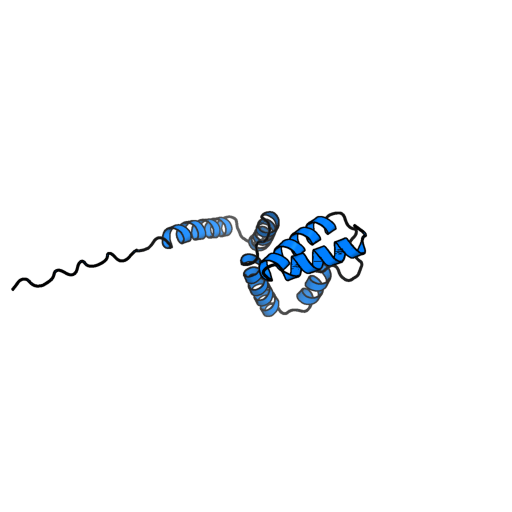78.12 99 GLN A O 1
ATOM 791 N N . THR A 1 100 ? -21.135 -4.104 14.514 1.00 78.25 100 THR A N 1
ATOM 792 C CA . THR A 1 100 ? -22.089 -3.718 13.465 1.00 78.25 100 THR A CA 1
ATOM 793 C C . THR A 1 100 ? -21.557 -4.057 12.072 1.00 78.25 100 THR A C 1
ATOM 795 O O . THR A 1 100 ? -22.267 -4.654 11.256 1.00 78.25 100 THR A O 1
ATOM 798 N N . MET A 1 101 ? -20.278 -3.785 11.802 1.00 73.56 101 MET A N 1
ATOM 799 C CA . MET A 1 101 ? -19.646 -4.119 10.523 1.00 73.56 101 MET A CA 1
ATOM 800 C C . MET A 1 101 ? -19.619 -5.638 10.260 1.00 73.56 101 MET A C 1
ATOM 802 O O . MET A 1 101 ? -19.975 -6.093 9.168 1.00 73.56 101 MET A O 1
ATOM 806 N N . VAL A 1 102 ? -19.249 -6.443 11.265 1.00 74.38 102 VAL A N 1
ATOM 807 C CA . VAL A 1 102 ? -19.223 -7.917 11.160 1.00 74.38 102 VAL A CA 1
ATOM 808 C C . VAL A 1 102 ? -20.633 -8.491 10.968 1.00 74.38 102 VAL A C 1
ATOM 810 O O . VAL A 1 102 ? -20.818 -9.424 10.180 1.00 74.38 102 VAL A O 1
ATOM 813 N N . ALA A 1 103 ? -21.636 -7.928 11.647 1.00 73.44 103 ALA A N 1
ATOM 814 C CA . ALA A 1 103 ? -23.033 -8.338 11.515 1.00 73.44 103 ALA A CA 1
ATOM 815 C C . ALA A 1 103 ? -23.598 -8.030 10.118 1.00 73.44 103 ALA A C 1
ATOM 817 O O . ALA A 1 103 ? -24.229 -8.891 9.505 1.00 73.44 103 ALA A O 1
ATOM 818 N N . THR A 1 104 ? -23.303 -6.847 9.571 1.00 64.25 104 THR A N 1
ATOM 819 C CA . THR A 1 104 ? -23.791 -6.416 8.248 1.00 64.25 104 THR A CA 1
ATOM 820 C C . THR A 1 104 ? -23.272 -7.321 7.119 1.00 64.25 104 THR A C 1
ATOM 822 O O . THR A 1 104 ? -24.004 -7.637 6.179 1.00 64.25 104 THR A O 1
ATOM 825 N N . HIS A 1 105 ? -22.041 -7.831 7.238 1.00 57.84 105 HIS A N 1
ATOM 826 C CA . HIS A 1 105 ? -21.477 -8.786 6.277 1.00 57.84 105 HIS A CA 1
ATOM 827 C C . HIS A 1 105 ? -22.121 -10.181 6.321 1.00 57.84 105 HIS A C 1
ATOM 829 O O . HIS A 1 105 ? -22.256 -10.807 5.270 1.00 57.84 105 HIS A O 1
ATOM 835 N N . ARG A 1 106 ? -22.563 -10.663 7.493 1.00 55.72 106 ARG A N 1
ATOM 836 C CA . ARG A 1 106 ? -23.283 -11.949 7.611 1.00 55.72 106 ARG A CA 1
ATOM 837 C C . ARG A 1 106 ? -24.651 -11.908 6.928 1.00 55.72 106 ARG A C 1
ATOM 839 O O . ARG A 1 106 ? -25.062 -12.890 6.318 1.00 55.72 106 ARG A O 1
ATOM 846 N N . THR A 1 107 ? -25.332 -10.768 6.986 1.00 48.47 107 THR A N 1
ATOM 847 C CA . THR A 1 107 ? -26.655 -10.585 6.370 1.00 48.47 107 THR A CA 1
ATOM 848 C C . THR A 1 107 ? -26.567 -10.425 4.845 1.00 48.47 107 THR A C 1
ATOM 850 O O . THR A 1 107 ? -27.445 -10.893 4.122 1.00 48.47 107 THR A O 1
ATOM 853 N N . GLY A 1 108 ? -25.484 -9.829 4.331 1.00 44.34 108 GLY A N 1
ATOM 854 C CA . GLY A 1 108 ? -25.245 -9.678 2.888 1.00 44.34 108 GLY A CA 1
ATOM 855 C C . GLY A 1 108 ? -24.961 -10.989 2.140 1.00 44.34 108 GLY A C 1
ATOM 856 O O . GLY A 1 108 ? -25.277 -11.089 0.956 1.00 44.34 108 GLY A O 1
ATOM 857 N N . ASP A 1 109 ? -24.421 -12.006 2.821 1.00 45.12 109 ASP A N 1
ATOM 858 C CA . ASP A 1 109 ? -24.165 -13.336 2.240 1.00 45.12 109 ASP A CA 1
ATOM 859 C C . ASP A 1 109 ? -25.457 -14.174 2.131 1.00 45.12 109 ASP A C 1
ATOM 861 O O . ASP A 1 109 ? -25.665 -14.904 1.163 1.00 45.12 109 ASP A O 1
ATOM 865 N N . ALA A 1 110 ? -26.404 -13.971 3.057 1.00 45.53 110 ALA A N 1
ATOM 866 C CA . ALA A 1 110 ? -27.745 -14.558 2.987 1.00 45.53 110 ALA A CA 1
ATOM 867 C C . ALA A 1 110 ? -28.627 -13.919 1.890 1.00 45.53 110 ALA A C 1
ATOM 869 O O . ALA A 1 110 ? -29.500 -14.580 1.332 1.00 45.53 110 ALA A O 1
ATOM 870 N N . GLY A 1 111 ? -28.386 -12.650 1.538 1.00 39.69 111 GLY A N 1
ATOM 871 C CA . GLY A 1 111 ? -29.161 -11.913 0.529 1.00 39.69 111 GLY A CA 1
ATOM 872 C C . GLY A 1 111 ? -28.791 -12.198 -0.933 1.00 39.69 111 GLY A C 1
ATOM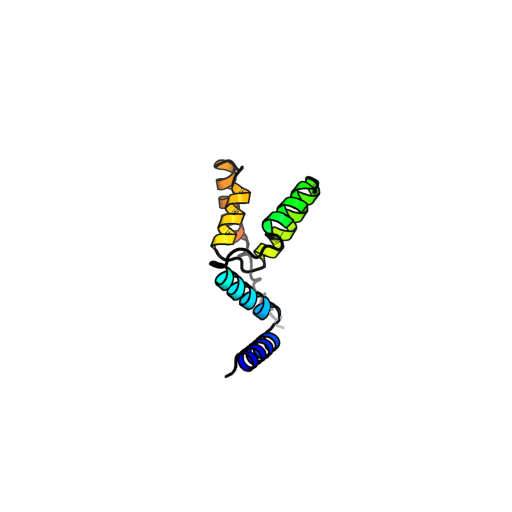 873 O O . GLY A 1 111 ? -29.510 -11.765 -1.832 1.00 39.69 111 GLY A O 1
ATOM 874 N N . ARG A 1 112 ? -27.690 -12.918 -1.205 1.00 42.28 112 ARG A N 1
ATOM 875 C CA . ARG A 1 112 ? -27.262 -13.251 -2.581 1.00 42.28 112 ARG A CA 1
ATOM 876 C C . ARG A 1 112 ? -27.816 -14.585 -3.095 1.00 42.28 112 ARG A C 1
ATOM 878 O O . ARG A 1 112 ? -27.660 -14.890 -4.276 1.00 42.28 112 ARG A O 1
ATOM 885 N N . GLN A 1 113 ? -28.511 -15.353 -2.254 1.00 48.44 113 GLN A N 1
ATOM 886 C CA . GLN A 1 113 ? -29.300 -16.513 -2.679 1.00 48.44 113 GLN A CA 1
ATOM 887 C C . GLN A 1 113 ? -30.744 -16.097 -2.967 1.00 48.44 113 GLN A C 1
ATOM 889 O O . GLN A 1 113 ? -31.650 -16.388 -2.193 1.00 48.44 113 GLN A O 1
ATOM 894 N N . VAL A 1 114 ? -30.983 -15.391 -4.073 1.00 44.41 114 VAL A N 1
ATOM 895 C CA . VAL A 1 114 ? -32.348 -15.013 -4.460 1.00 44.41 114 VAL A CA 1
ATOM 896 C C . VAL A 1 114 ? -32.581 -15.301 -5.947 1.00 44.41 114 VAL A C 1
ATOM 898 O O . VAL A 1 114 ? -32.185 -14.545 -6.827 1.00 44.41 114 VAL A O 1
ATOM 901 N N . ILE A 1 115 ? -33.291 -16.422 -6.141 1.00 46.94 115 ILE A N 1
ATOM 902 C CA . ILE A 1 115 ? -34.278 -16.740 -7.188 1.00 46.94 115 ILE A CA 1
ATOM 903 C C . ILE A 1 115 ? -33.723 -17.174 -8.557 1.00 46.94 115 ILE A C 1
ATOM 905 O O . ILE A 1 115 ? -33.516 -16.377 -9.469 1.00 46.94 115 ILE A O 1
ATOM 909 N N . GLN A 1 116 ? -33.616 -18.497 -8.745 1.00 42.12 116 GLN A N 1
ATOM 910 C CA . GLN A 1 116 ? -33.838 -19.097 -10.066 1.00 42.12 116 GLN A CA 1
ATOM 911 C C . GLN A 1 116 ? -35.306 -18.857 -10.454 1.00 42.12 116 GLN A C 1
ATOM 913 O O . GLN A 1 116 ? -36.189 -19.252 -9.691 1.00 42.12 116 GLN A O 1
ATOM 918 N N . PRO A 1 117 ? -35.607 -18.236 -11.605 1.00 40.53 117 PRO A N 1
ATOM 919 C CA . PRO A 1 117 ? -36.981 -18.151 -12.069 1.00 40.53 117 PRO A CA 1
ATOM 920 C C . PRO A 1 117 ? -37.443 -19.545 -12.510 1.00 40.53 117 PRO A C 1
ATOM 922 O O . PRO A 1 117 ? -36.834 -20.165 -13.388 1.00 40.53 117 PRO A O 1
ATOM 925 N N . GLU A 1 118 ? -38.519 -20.040 -11.895 1.00 47.72 118 GLU A N 1
ATOM 926 C CA . GLU A 1 118 ? -39.220 -21.239 -12.346 1.00 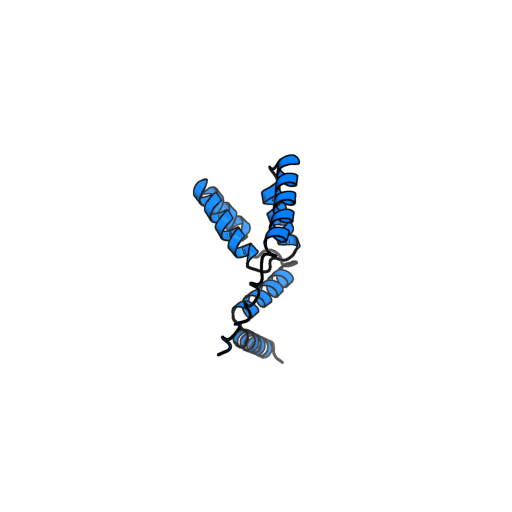47.72 118 GLU A CA 1
ATOM 927 C C . GLU A 1 118 ? -39.599 -21.083 -13.823 1.00 47.72 118 GLU A C 1
ATOM 929 O O . GLU A 1 118 ? -40.266 -20.127 -14.234 1.00 47.72 118 GLU A O 1
ATOM 934 N N . ARG A 1 119 ? -39.158 -22.040 -14.643 1.00 46.72 119 ARG A N 1
ATOM 935 C CA . ARG A 1 119 ? -39.572 -22.140 -16.040 1.00 46.72 119 ARG A CA 1
ATOM 936 C C . ARG A 1 119 ? -41.080 -22.387 -16.062 1.00 46.72 119 ARG A C 1
ATOM 938 O O . ARG A 1 119 ? -41.519 -23.491 -15.747 1.00 46.72 119 ARG A O 1
ATOM 945 N N . ARG A 1 120 ? -41.870 -21.383 -16.461 1.00 43.19 120 ARG A N 1
ATOM 946 C CA . ARG A 1 120 ? -43.279 -21.585 -16.829 1.00 43.19 120 ARG A CA 1
ATOM 947 C C . ARG A 1 120 ? -43.345 -22.676 -17.890 1.00 43.19 120 ARG A C 1
ATOM 949 O O . ARG A 1 120 ? -42.843 -22.497 -18.999 1.00 43.19 120 ARG A O 1
ATOM 956 N N . GLN A 1 121 ? -43.960 -23.798 -17.535 1.00 48.53 121 GLN A N 1
ATOM 957 C CA . GLN A 1 121 ? -44.391 -24.795 -18.498 1.00 48.53 121 GLN A CA 1
ATOM 958 C C . GLN A 1 121 ? -45.408 -24.123 -19.424 1.00 48.53 121 GLN A C 1
ATOM 960 O O . GLN A 1 121 ? -46.403 -23.560 -18.969 1.00 48.53 121 GLN A O 1
ATOM 965 N N . ALA A 1 122 ? -45.114 -24.123 -20.720 1.00 46.00 122 ALA A N 1
ATOM 966 C CA . ALA A 1 122 ? -46.070 -23.731 -21.735 1.00 46.00 122 ALA A CA 1
ATOM 967 C C . ALA A 1 122 ? -47.119 -24.844 -21.839 1.00 46.00 122 ALA A C 1
ATOM 969 O O . ALA A 1 122 ? -46.880 -25.881 -22.458 1.00 46.00 122 ALA A O 1
ATOM 970 N N . GLU A 1 123 ? -48.272 -24.643 -21.206 1.00 51.16 123 GLU A N 1
ATOM 971 C CA . GLU A 1 123 ? -49.478 -25.397 -21.530 1.00 51.16 123 GLU A CA 1
ATOM 972 C C . GLU A 1 123 ? -49.900 -25.020 -22.955 1.00 51.16 123 GLU A C 1
ATOM 974 O O . GLU A 1 123 ? -50.322 -23.897 -23.232 1.00 51.16 123 GLU A O 1
ATOM 979 N N . GLY A 1 124 ? -49.718 -25.956 -23.888 1.00 51.06 124 GLY A N 1
ATOM 980 C CA . GLY A 1 124 ? -50.230 -25.837 -25.249 1.00 51.06 124 GLY A CA 1
ATOM 981 C C . GLY A 1 124 ? -51.764 -25.887 -25.262 1.00 51.06 124 GLY A C 1
ATOM 982 O O . GLY A 1 124 ? -52.360 -26.616 -24.461 1.00 51.06 124 GLY A O 1
ATOM 983 N N . PRO A 1 125 ? -52.438 -25.152 -26.163 1.00 57.06 125 PRO A N 1
ATOM 984 C CA . PRO A 1 125 ? -53.886 -25.199 -26.226 1.00 57.06 125 PRO A CA 1
ATOM 985 C C . PRO A 1 125 ? -54.326 -26.512 -26.881 1.00 57.06 125 PRO A C 1
ATOM 987 O O . PRO A 1 125 ? -53.940 -26.827 -28.005 1.00 57.06 125 PRO A O 1
ATOM 990 N N . ARG A 1 126 ? -55.171 -27.272 -26.178 1.00 55.12 126 ARG A N 1
ATOM 991 C CA . ARG A 1 126 ? -55.997 -28.313 -26.797 1.00 55.12 126 ARG A CA 1
ATOM 992 C C . ARG A 1 126 ? -57.087 -27.626 -27.613 1.00 55.12 126 ARG A C 1
ATOM 994 O O . ARG A 1 126 ? -57.922 -26.945 -27.014 1.00 55.12 126 ARG A O 1
ATOM 1001 N N . ARG A 1 127 ? -57.094 -27.841 -28.926 1.00 53.34 127 ARG A N 1
ATOM 1002 C CA . ARG A 1 127 ? -58.284 -27.909 -29.786 1.00 53.34 127 ARG A CA 1
ATOM 1003 C C . ARG A 1 127 ? -57.903 -28.505 -31.130 1.00 53.34 127 ARG A C 1
ATOM 1005 O O . ARG A 1 127 ? -56.887 -28.047 -31.690 1.00 53.34 127 ARG A O 1
#

Mean predicted aligned error: 17.28 Å

Sequence (127 aa):
MSRLERSHNLLDAIAACDWYDAEMVMSAVLEEARADAPLVPFGDIEDDAEFWAAMATYEELRAYFLACGKRLARRQIGRRGKIRLAQLLLADLTDEDRQTMVATHRTGDAGRQVIQPERRQAEGPRR

Foldseek 3Di:
DDPVVVVVVVVVVLVPDDVLVSVLVVVVVVCVVCVPPDDDPPDDVVRVVVVVCVVDDPVRNVVCLVVVVVVVVVRPDPPVVVVVNVCVVCVPPDPVRVVVVVVVVVVVVVVVPDDDDPPPDPPDDDD

Secondary structure (DSSP, 8-state):
--HHHHHHHHHHHHHTS-HHHHHHHHHHHHHHHHTTSPPPSS--HHHHHHHHHHHS-HHHHHHHHHHHHHHHHHTT--HHHHHHHHHHHHTT--HHHHHHHHHHHHHHHHTT---PPP-----PPP-

Organism: NCBI:txid2599412

Radius of gyration: 24.32 Å; Cα contacts (8 Å, |Δi|>4): 11; chains: 1; bounding box: 83×45×50 Å

Solvent-accessible surface area (backbone atoms only — not comparable to full-atom values): 7850 Å² total; per-residue (Å²): 131,55,76,65,57,53,51,49,55,49,52,54,55,48,71,71,41,58,67,70,60,36,50,53,52,51,48,54,53,49,52,62,69,42,74,83,49,81,81,65,91,75,63,55,70,64,57,55,49,48,54,55,52,73,72,44,51,73,69,52,49,55,50,49,52,54,54,50,51,56,53,47,73,74,41,90,62,52,73,66,57,53,49,52,55,49,48,65,72,44,66,86,52,50,74,66,54,51,49,49,55,58,52,54,56,60,55,56,64,63,66,72,75,72,79,83,78,78,78,79,78,81,80,74,83,89,125

pLDDT: mean 72.8, std 15.48, range [39.69, 96.56]